Protein AF-A0ABD0NRH0-F1 (afdb_monomer)

Nearest PDB structures (foldseek):
  2fdw-assembly1_A  TM=9.483E-01  e=5.045E-05  Homo sapiens
  2pg5-assembly3_C  TM=9.634E-01  e=6.827E-05  Homo sapiens
  3t3q-assembly2_B  TM=9.480E-01  e=8.185E-05  Homo sapiens
  4ejh-assembly8_H  TM=9.462E-01  e=1.250E-04  Homo sapiens
  2pg6-assembly2_B  TM=9.420E-01  e=1.797E-04  Homo sapiens

Mean predicted aligned error: 3.39 Å

Radius of gyration: 18.38 Å; Cα contacts (8 Å, |Δi|>4): 39; chains: 1; bounding box: 43×24×51 Å

Secondary structure (DSSP, 8-state):
-TGGGHHHHHHHHHHHHHHHHHS--TTS--SHHHHHHHHHHHTTT-GGG---HHHHHHHHHHHHHHHHHHHHHHHHHHHHHHHH-TTT-

Sequence (89 aa):
TMFSNYKKIKDFLKGEISKHREDWDPLNPRDLIDNYLTEMEKKKSDPEAGFNMEGLVVSCLDVIEAGTETTATTLRWGLLFMIKYPEIQ

pLDDT: mean 95.61, std 4.28, range [67.94, 98.44]

InterPro domains:
  IPR001128 Cytochrome P450 [PF00067] (6-89)
  IPR002401 Cytochrome P450, E-class, group I [PR00463] (55-72)
  IPR002401 Cytochrome P450, E-class, group I [PR00463] (75-89)
  IPR036396 Cytochrome P450 superfamily [G3DSA:1.10.630.10] (1-89)
  IPR036396 Cytochrome P450 superfamily [SSF48264] (2-89)
  IPR050182 Cytochrome P450 family 2 [PTHR24300] (2-89)

Organism: Cirrhinus mrigala (NCBI:txid683832)

Solvent-accessible surface area (backbone atoms only — not comparable to full-atom values): 5292 Å² total; per-residue (Å²): 107,72,79,84,39,44,70,62,52,53,55,50,47,50,53,54,52,51,52,48,64,75,72,61,45,84,92,64,57,86,49,72,67,46,46,49,54,41,52,33,63,75,37,70,90,43,87,84,66,71,67,47,75,67,52,52,52,49,54,57,47,51,54,50,55,61,52,48,59,53,49,53,50,50,50,53,51,51,53,52,47,40,71,74,41,64,88,77,106

Foldseek 3Di:
DLVVCVVVLLVVLLVVLVVCVVPADLVDQDDPSNVLVNVCVVCVVPPPPPRDPVVSSVVVSCCCVVPPPVVVVVVVVVVVVCVVCVVVD

Structure (mmCIF, N/CA/C/O backbone):
data_AF-A0ABD0NRH0-F1
#
_entry.id   AF-A0ABD0NRH0-F1
#
loop_
_atom_site.group_PDB
_atom_site.id
_atom_site.type_symbol
_atom_site.label_atom_id
_atom_site.label_alt_id
_atom_site.label_comp_id
_atom_site.label_asym_id
_atom_site.label_entity_id
_atom_site.label_seq_id
_atom_site.pdbx_PDB_ins_code
_atom_site.Cartn_x
_atom_site.Cartn_y
_atom_site.Cartn_z
_atom_site.occupancy
_atom_site.B_iso_or_equiv
_atom_site.auth_seq_id
_atom_site.auth_comp_id
_atom_site.auth_asym_id
_atom_site.auth_atom_id
_atom_site.pdbx_PDB_model_num
ATOM 1 N N . THR A 1 1 ? -1.218 7.821 -17.267 1.00 76.88 1 THR A N 1
ATOM 2 C CA . THR A 1 1 ? -0.163 7.647 -16.245 1.00 76.88 1 THR A CA 1
ATOM 3 C C . THR A 1 1 ? -0.781 7.753 -14.862 1.00 76.88 1 THR A C 1
ATOM 5 O O . THR A 1 1 ? -1.909 8.243 -14.759 1.00 76.88 1 THR A O 1
ATOM 8 N N . MET A 1 2 ? -0.092 7.301 -13.816 1.00 87.69 2 MET A N 1
ATOM 9 C CA . MET A 1 2 ? -0.541 7.392 -12.418 1.00 87.69 2 MET A CA 1
ATOM 10 C C . MET A 1 2 ? -1.077 8.787 -12.057 1.00 87.69 2 MET A C 1
ATOM 12 O O . MET A 1 2 ? -2.255 8.934 -11.734 1.00 87.69 2 MET A O 1
ATOM 16 N N . PHE A 1 3 ? -0.273 9.835 -12.270 1.00 86.56 3 PHE A N 1
ATOM 17 C CA . PHE A 1 3 ? -0.637 11.225 -11.958 1.00 86.56 3 PHE A CA 1
ATOM 18 C C . PHE A 1 3 ? -1.910 11.710 -12.663 1.00 86.56 3 PHE A C 1
ATOM 20 O O . PHE A 1 3 ? -2.763 12.345 -12.051 1.00 86.56 3 PHE A O 1
ATOM 27 N N . SER A 1 4 ? -2.099 11.368 -13.943 1.00 92.62 4 SER A N 1
ATOM 28 C CA . SER A 1 4 ? -3.309 11.768 -14.684 1.00 92.62 4 SER A CA 1
ATOM 29 C C . SER A 1 4 ? -4.594 11.109 -14.160 1.00 92.62 4 SER A C 1
ATOM 31 O O . SER A 1 4 ? -5.688 11.607 -14.414 1.00 92.62 4 SER A O 1
ATOM 33 N N . ASN A 1 5 ? -4.476 9.991 -13.434 1.00 92.19 5 ASN A N 1
ATOM 34 C CA . ASN A 1 5 ? -5.610 9.224 -12.914 1.00 92.19 5 ASN A CA 1
ATOM 35 C C . ASN A 1 5 ? -5.778 9.337 -11.393 1.00 92.19 5 ASN A C 1
ATOM 37 O O . ASN A 1 5 ? -6.650 8.668 -10.842 1.00 92.19 5 ASN A O 1
ATOM 41 N N . TYR A 1 6 ? -5.014 10.204 -10.724 1.00 92.38 6 TYR A N 1
ATOM 42 C CA . TYR A 1 6 ? -4.944 10.288 -9.261 1.00 92.38 6 TYR A CA 1
ATOM 43 C C . TYR A 1 6 ? -6.314 10.351 -8.582 1.00 92.38 6 TYR A C 1
ATOM 45 O O . TYR A 1 6 ? -6.603 9.588 -7.665 1.00 92.38 6 TYR A O 1
ATOM 53 N N . LYS A 1 7 ? -7.208 11.210 -9.091 1.00 94.44 7 LYS A N 1
ATOM 54 C CA . LYS A 1 7 ? -8.573 11.342 -8.567 1.00 94.44 7 LYS A CA 1
ATOM 55 C C . LYS A 1 7 ? -9.354 10.026 -8.657 1.00 94.44 7 LYS A C 1
ATOM 57 O O . LYS A 1 7 ? -9.945 9.608 -7.672 1.00 94.44 7 LYS A O 1
ATOM 62 N N . LYS A 1 8 ? -9.316 9.358 -9.815 1.00 96.19 8 LYS A N 1
ATOM 63 C CA . LYS A 1 8 ? -10.029 8.089 -10.038 1.00 96.19 8 LYS A CA 1
ATOM 64 C C . LYS A 1 8 ? -9.500 6.982 -9.130 1.00 96.19 8 LYS A C 1
ATOM 66 O O . LYS A 1 8 ? -10.287 6.209 -8.602 1.00 96.19 8 LYS A O 1
ATOM 71 N N . ILE A 1 9 ? -8.182 6.928 -8.940 1.00 95.56 9 ILE A N 1
ATOM 72 C CA . ILE A 1 9 ? -7.539 5.953 -8.054 1.00 95.56 9 ILE A CA 1
ATOM 73 C C . ILE A 1 9 ? -7.927 6.234 -6.602 1.00 95.56 9 ILE A C 1
ATOM 75 O O . ILE A 1 9 ? -8.334 5.315 -5.903 1.00 95.56 9 ILE A O 1
ATOM 79 N N . LYS A 1 10 ? -7.894 7.498 -6.162 1.00 96.00 10 LYS A N 1
ATOM 80 C CA . LYS A 1 10 ? -8.328 7.882 -4.811 1.00 96.00 10 LYS A CA 1
ATOM 81 C C . LYS A 1 10 ? -9.797 7.520 -4.560 1.00 96.00 10 LYS A C 1
ATOM 83 O O . LYS A 1 10 ? -10.123 7.026 -3.485 1.00 96.00 10 LYS A O 1
ATOM 88 N N . AS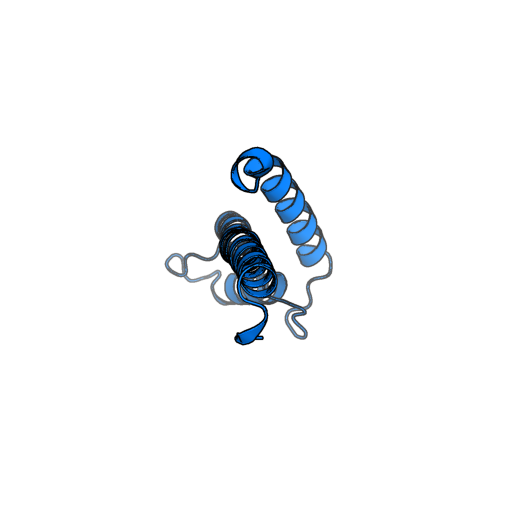P A 1 11 ? -10.675 7.743 -5.537 1.00 97.44 11 ASP A N 1
ATOM 89 C CA . ASP A 1 11 ? -12.099 7.395 -5.434 1.00 97.44 11 ASP A CA 1
ATOM 90 C C . ASP A 1 11 ? -12.312 5.871 -5.390 1.00 97.44 11 ASP A C 1
ATOM 92 O O . ASP A 1 11 ? -13.095 5.386 -4.575 1.00 97.44 11 ASP A O 1
ATOM 96 N N . PHE A 1 12 ? -11.563 5.111 -6.195 1.00 97.38 12 PHE A N 1
ATOM 97 C CA . PHE A 1 12 ? -11.545 3.648 -6.136 1.00 97.38 12 PHE A CA 1
ATOM 98 C C . PHE A 1 12 ? -11.077 3.139 -4.764 1.00 97.38 12 PHE A C 1
ATOM 100 O O . PHE A 1 12 ? -11.774 2.346 -4.136 1.00 97.38 12 PHE A O 1
ATOM 107 N N . LEU A 1 13 ? -9.950 3.654 -4.259 1.00 97.94 13 LEU A N 1
ATOM 108 C CA . LEU A 1 13 ? -9.399 3.289 -2.952 1.00 97.94 13 LEU A CA 1
ATOM 109 C C . LEU A 1 13 ? -10.386 3.551 -1.817 1.00 97.94 13 LEU A C 1
ATOM 111 O O . LEU A 1 13 ? -10.556 2.702 -0.950 1.00 97.94 13 LEU A O 1
ATOM 115 N N . LYS A 1 14 ? -11.077 4.697 -1.831 1.00 98.25 14 LYS A N 1
ATOM 116 C CA . LYS A 1 14 ? -12.133 4.982 -0.850 1.00 98.25 14 LYS A CA 1
ATOM 117 C C . LYS A 1 14 ? -13.236 3.926 -0.879 1.00 98.25 14 LYS A C 1
ATOM 119 O O . LYS A 1 14 ? -13.672 3.503 0.184 1.00 98.25 14 LYS A O 1
ATOM 124 N N . GLY A 1 15 ? -13.661 3.499 -2.069 1.00 98.31 15 GLY A N 1
ATOM 125 C CA . GLY A 1 15 ? -14.653 2.437 -2.227 1.00 98.31 15 GLY A CA 1
ATOM 126 C C . GLY A 1 15 ? -14.182 1.101 -1.650 1.00 98.31 15 GLY A C 1
ATOM 127 O O . GLY A 1 15 ? -14.925 0.459 -0.913 1.00 98.31 15 GLY A O 1
ATOM 128 N N . GLU A 1 16 ? -12.938 0.706 -1.925 1.00 98.12 16 GLU A N 1
ATOM 129 C CA . GLU A 1 16 ? -12.366 -0.526 -1.370 1.00 98.12 16 GLU A CA 1
ATOM 130 C C . GLU A 1 16 ? -12.209 -0.457 0.152 1.00 98.12 16 GLU A C 1
ATOM 132 O O . GLU A 1 16 ? -12.578 -1.400 0.847 1.00 98.12 16 GLU A O 1
ATOM 137 N N . ILE A 1 17 ? -11.757 0.678 0.691 1.00 98.44 17 ILE A N 1
ATOM 138 C CA . ILE A 1 17 ? -11.661 0.897 2.140 1.00 98.44 17 ILE A CA 1
ATOM 139 C C . ILE A 1 17 ? -13.046 0.844 2.802 1.00 98.44 17 ILE A C 1
ATOM 141 O O . ILE A 1 17 ? -13.182 0.295 3.894 1.00 98.44 17 ILE A O 1
ATOM 145 N N . SER A 1 18 ? -14.089 1.384 2.159 1.00 98.31 18 SER A N 1
ATOM 146 C CA . SER A 1 18 ? -15.462 1.270 2.663 1.00 98.31 18 SER A CA 1
ATOM 147 C C . SER A 1 18 ? -15.911 -0.185 2.767 1.00 98.31 18 SER A C 1
ATOM 149 O O . SER A 1 18 ? -16.424 -0.561 3.816 1.00 98.31 18 SER A O 1
ATOM 151 N N . LYS A 1 19 ? -15.649 -1.010 1.744 1.00 98.19 19 LYS A N 1
ATOM 152 C CA . LYS A 1 19 ? -15.957 -2.449 1.785 1.00 98.19 19 LYS A CA 1
ATOM 153 C C . LYS A 1 19 ? -15.218 -3.151 2.919 1.00 98.19 19 LYS A C 1
ATOM 155 O O . LYS A 1 19 ? -15.854 -3.849 3.694 1.00 98.19 19 LYS A O 1
ATOM 160 N N . HIS A 1 20 ? -13.914 -2.895 3.064 1.00 98.31 20 HIS A N 1
ATOM 161 C CA . HIS A 1 20 ? -13.116 -3.496 4.137 1.00 98.31 20 HIS A CA 1
ATOM 162 C C . HIS A 1 20 ? -13.655 -3.146 5.518 1.00 98.31 20 HIS A C 1
ATOM 164 O O . HIS A 1 20 ? -13.617 -3.971 6.417 1.00 98.31 20 HIS A O 1
ATOM 170 N N . ARG A 1 21 ? -14.180 -1.927 5.691 1.00 96.94 21 ARG A N 1
ATOM 171 C CA . ARG A 1 21 ? -14.779 -1.489 6.952 1.00 96.94 21 ARG A CA 1
ATOM 172 C C . ARG A 1 21 ? -16.113 -2.182 7.253 1.00 96.94 21 ARG A C 1
ATOM 174 O O . ARG A 1 21 ? -16.445 -2.326 8.426 1.00 96.94 21 ARG A O 1
ATOM 181 N N . GLU A 1 22 ? -16.885 -2.559 6.235 1.00 97.56 22 GLU A N 1
ATOM 182 C CA . GLU A 1 22 ? -18.188 -3.221 6.404 1.00 97.56 22 GLU A CA 1
ATOM 183 C C . GLU A 1 22 ? -18.053 -4.660 6.916 1.00 97.56 22 GLU A C 1
ATOM 185 O O . GLU A 1 22 ? -18.880 -5.097 7.714 1.00 97.56 22 GLU A O 1
ATOM 190 N N . ASP A 1 23 ? -17.010 -5.376 6.499 1.00 95.62 23 ASP A N 1
ATOM 191 C CA . ASP A 1 23 ? -16.751 -6.773 6.863 1.00 95.62 23 ASP A CA 1
ATOM 192 C C . ASP A 1 23 ? -15.473 -6.961 7.701 1.00 95.62 23 ASP A C 1
ATOM 194 O O . ASP A 1 23 ? -14.924 -8.061 7.777 1.00 95.62 23 ASP A O 1
ATOM 198 N N . TRP A 1 24 ? -15.006 -5.883 8.336 1.00 97.44 24 TRP A N 1
ATOM 199 C CA . TRP A 1 24 ? -13.764 -5.864 9.101 1.00 97.44 24 TRP A CA 1
ATOM 200 C C . TRP A 1 24 ? -13.800 -6.836 10.293 1.00 97.44 24 TRP A C 1
ATOM 202 O O . TRP A 1 24 ? -14.616 -6.685 11.206 1.00 97.44 24 TRP A O 1
ATOM 212 N N . ASP A 1 25 ? -12.858 -7.784 10.318 1.00 97.19 25 ASP A N 1
ATOM 213 C CA . ASP A 1 25 ? -12.589 -8.667 11.457 1.00 97.19 25 ASP A CA 1
ATOM 214 C C . ASP A 1 25 ? -11.203 -8.354 12.062 1.00 97.19 25 ASP A C 1
ATOM 216 O O . ASP A 1 25 ? -10.175 -8.735 11.490 1.00 97.19 25 ASP A O 1
ATOM 220 N N . PRO A 1 26 ? -11.136 -7.698 13.239 1.00 93.56 26 PRO A N 1
ATOM 221 C CA . PRO A 1 26 ? -9.870 -7.370 13.897 1.00 93.56 26 PRO A CA 1
ATOM 222 C C . PRO A 1 26 ? -9.033 -8.597 14.295 1.00 93.56 26 PRO A C 1
ATOM 224 O O . PRO A 1 26 ? -7.841 -8.457 14.571 1.00 93.56 26 PRO A O 1
ATOM 227 N N . LEU A 1 27 ? -9.643 -9.785 14.387 1.00 95.62 27 LEU A N 1
ATOM 228 C CA . LEU A 1 27 ? -8.954 -11.027 14.747 1.00 95.62 27 LEU A CA 1
ATOM 229 C C . LEU A 1 27 ? -8.325 -11.722 13.535 1.00 95.62 27 LEU A C 1
ATOM 231 O O . LEU A 1 27 ? -7.471 -12.591 13.717 1.00 95.62 27 LEU A O 1
ATOM 235 N N . ASN A 1 28 ? -8.722 -11.344 12.319 1.00 96.44 28 ASN A N 1
ATOM 236 C CA . ASN A 1 28 ? -8.271 -11.973 11.084 1.00 96.44 28 ASN A CA 1
ATOM 237 C C . ASN A 1 28 ? -8.074 -10.937 9.955 1.00 96.44 28 ASN A C 1
ATOM 239 O O . ASN A 1 28 ? -8.828 -10.936 8.978 1.00 96.44 28 ASN A O 1
ATOM 243 N N . PRO A 1 29 ? -7.076 -10.039 10.073 1.00 96.19 29 PRO A N 1
ATOM 244 C CA . PRO A 1 29 ? -6.846 -8.999 9.078 1.00 96.19 29 PRO A CA 1
ATOM 245 C C . PRO A 1 29 ? -6.347 -9.595 7.756 1.00 96.19 29 PRO A C 1
ATOM 247 O O . PRO A 1 29 ? -5.390 -10.371 7.732 1.00 96.19 29 PRO A O 1
ATOM 250 N N . ARG A 1 30 ? -6.969 -9.200 6.642 1.00 97.94 30 ARG A N 1
ATOM 251 C CA . ARG A 1 30 ? -6.676 -9.744 5.306 1.00 97.94 30 ARG A CA 1
ATOM 252 C C . ARG A 1 30 ? -5.454 -9.099 4.663 1.00 97.94 30 ARG A C 1
ATOM 254 O O . ARG A 1 30 ? -4.661 -9.783 4.019 1.00 97.94 30 ARG A O 1
ATOM 261 N N . ASP A 1 31 ? -5.311 -7.785 4.819 1.00 97.81 31 ASP A N 1
ATOM 262 C CA . ASP A 1 31 ? -4.289 -6.996 4.134 1.00 97.81 31 ASP A CA 1
ATOM 263 C C . ASP A 1 31 ? -3.940 -5.687 4.869 1.00 97.81 31 ASP A C 1
ATOM 265 O O . ASP A 1 31 ? -4.249 -5.500 6.050 1.00 97.81 31 ASP A O 1
ATOM 269 N N . LEU A 1 32 ? -3.231 -4.788 4.179 1.00 97.50 32 LEU A N 1
ATOM 270 C CA . LEU A 1 32 ? -2.818 -3.486 4.699 1.00 97.50 32 LEU A CA 1
ATOM 271 C C . LEU A 1 32 ? -3.997 -2.660 5.238 1.00 97.50 32 LEU A C 1
ATOM 273 O O . LEU A 1 32 ? -3.836 -2.003 6.265 1.00 97.50 32 LEU A O 1
ATOM 277 N N . ILE A 1 33 ? -5.155 -2.685 4.570 1.00 98.31 33 ILE A N 1
ATOM 278 C CA . ILE A 1 33 ? -6.321 -1.885 4.952 1.00 98.31 33 ILE A CA 1
ATOM 279 C C . ILE A 1 33 ? -6.841 -2.363 6.307 1.00 98.31 33 ILE A C 1
ATOM 281 O O . ILE A 1 33 ? -6.945 -1.562 7.235 1.00 98.31 33 ILE A O 1
ATOM 285 N N . ASP A 1 34 ? -7.077 -3.666 6.463 1.00 98.38 34 ASP A N 1
ATOM 286 C CA . ASP A 1 34 ? -7.563 -4.233 7.728 1.00 98.38 34 ASP A CA 1
ATOM 287 C C . ASP A 1 34 ? -6.569 -4.041 8.882 1.00 98.38 34 ASP A C 1
ATOM 289 O O . ASP A 1 34 ? -6.967 -3.761 10.018 1.00 98.38 34 ASP A O 1
ATOM 293 N N . ASN A 1 35 ? -5.266 -4.168 8.606 1.00 98.00 35 ASN A N 1
ATOM 294 C CA . ASN A 1 35 ? -4.229 -3.928 9.610 1.00 98.00 35 ASN A CA 1
ATOM 295 C C . ASN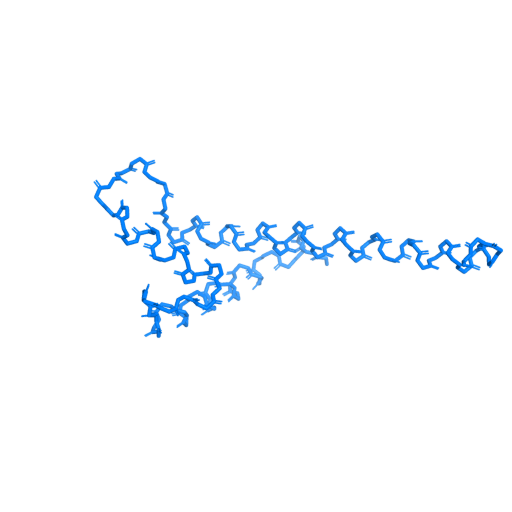 A 1 35 ? -4.204 -2.457 10.047 1.00 98.00 35 ASN A C 1
ATOM 297 O O . ASN A 1 35 ? -4.107 -2.176 11.241 1.00 98.00 35 ASN A O 1
ATOM 301 N N . TYR A 1 36 ? -4.356 -1.516 9.113 1.00 98.00 36 TYR A N 1
ATOM 302 C CA . TYR A 1 36 ? -4.434 -0.094 9.443 1.00 98.00 36 TYR A CA 1
ATOM 303 C C . TYR A 1 36 ? -5.687 0.220 10.267 1.00 98.00 36 TYR A C 1
ATOM 305 O O . TYR A 1 36 ? -5.593 0.931 11.266 1.00 98.00 36 TYR A O 1
ATOM 313 N N . LEU A 1 37 ? -6.851 -0.326 9.892 1.00 98.00 37 LEU A N 1
ATOM 314 C CA . LEU A 1 37 ? -8.092 -0.182 10.666 1.00 98.00 37 LEU A CA 1
ATOM 315 C C . LEU A 1 37 ? -7.924 -0.722 12.095 1.00 98.00 37 LEU A C 1
ATOM 317 O O . LEU A 1 37 ? -8.353 -0.086 13.057 1.00 98.00 37 LEU A O 1
ATOM 321 N N . THR A 1 38 ? -7.223 -1.848 12.237 1.00 97.38 38 THR A N 1
ATOM 322 C CA . THR A 1 38 ? -6.896 -2.452 13.533 1.00 97.38 38 THR A CA 1
ATOM 323 C C . THR A 1 38 ? -6.000 -1.570 14.388 1.00 97.38 38 THR A C 1
ATOM 325 O O . THR A 1 38 ? -6.293 -1.367 15.567 1.00 97.38 38 THR A O 1
ATOM 328 N N . GLU A 1 39 ? -4.934 -1.009 13.823 1.00 96.69 39 GLU A N 1
ATOM 329 C CA . GLU A 1 39 ? -4.075 -0.085 14.565 1.00 96.69 39 GLU A CA 1
ATOM 330 C C . GLU A 1 39 ? -4.798 1.221 14.910 1.00 96.69 39 GLU A C 1
ATOM 332 O O . GLU A 1 39 ? -4.680 1.705 16.036 1.00 96.69 39 GLU A O 1
ATOM 337 N N . MET A 1 40 ? -5.630 1.738 14.003 1.00 96.19 40 MET A N 1
ATOM 338 C CA . MET A 1 40 ? -6.461 2.915 14.253 1.00 96.19 40 MET A CA 1
ATOM 339 C C . MET A 1 40 ? -7.415 2.701 15.439 1.00 96.19 40 MET A C 1
ATOM 341 O O . MET A 1 40 ? -7.513 3.566 16.308 1.00 96.19 40 MET A O 1
ATOM 345 N N . GLU A 1 41 ? -8.071 1.540 15.533 1.00 95.88 41 GLU A N 1
ATOM 346 C CA . GLU A 1 41 ? -8.954 1.218 16.662 1.00 95.88 41 GLU A CA 1
ATOM 347 C C . GLU A 1 41 ? -8.173 1.036 17.974 1.00 95.88 41 GLU A C 1
ATOM 349 O O . GLU A 1 41 ? -8.571 1.570 19.012 1.00 95.88 41 GLU A O 1
ATOM 354 N N . LYS A 1 42 ? -7.027 0.339 17.944 1.00 95.94 42 LYS A N 1
ATOM 355 C CA . LYS A 1 42 ? -6.158 0.167 19.126 1.00 95.94 42 LYS A CA 1
ATOM 356 C C . LYS A 1 42 ? -5.642 1.498 19.671 1.00 95.94 42 LYS A C 1
ATOM 358 O O . LYS A 1 42 ? -5.444 1.629 20.878 1.00 95.94 42 LYS A O 1
ATOM 363 N N . LYS A 1 43 ? -5.394 2.468 18.791 1.00 95.94 43 LYS A N 1
ATOM 364 C CA . LYS A 1 43 ? -4.794 3.766 19.121 1.00 95.94 43 LYS A CA 1
ATOM 365 C C . LYS A 1 43 ? -5.806 4.902 19.245 1.00 95.94 43 LYS A C 1
ATOM 367 O O . LYS A 1 43 ? -5.400 6.039 19.445 1.00 95.94 43 LYS A O 1
ATOM 372 N N . LYS A 1 44 ? -7.113 4.625 19.220 1.00 94.12 44 LYS A N 1
ATOM 373 C CA . LYS A 1 44 ? -8.169 5.656 19.250 1.00 94.12 44 LYS A CA 1
ATOM 374 C C . LYS A 1 44 ? -8.116 6.628 20.438 1.00 94.12 44 LYS A C 1
ATOM 376 O O . LYS A 1 44 ? -8.683 7.712 20.360 1.00 94.12 44 LYS A O 1
ATOM 381 N N . SER A 1 45 ? -7.497 6.232 21.553 1.00 95.25 45 SER A N 1
ATOM 382 C CA . SER A 1 45 ? -7.331 7.071 22.748 1.00 95.25 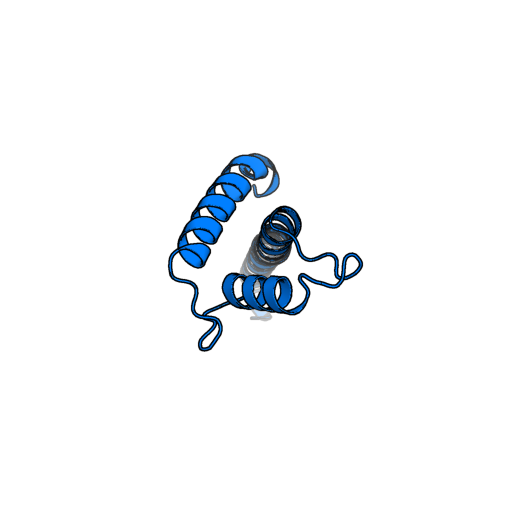45 SER A CA 1
ATOM 383 C C . SER A 1 45 ? -6.064 7.929 22.731 1.00 95.25 45 SER A C 1
ATOM 385 O O . SER A 1 45 ? -5.872 8.729 23.642 1.00 95.25 45 SER A O 1
ATOM 387 N N . ASP A 1 46 ? -5.186 7.730 21.750 1.00 96.06 46 ASP A N 1
ATOM 388 C CA . ASP A 1 46 ? -3.922 8.440 21.593 1.00 96.06 46 ASP A CA 1
ATOM 389 C C . ASP A 1 46 ? -4.039 9.440 20.427 1.00 96.06 46 ASP A C 1
ATOM 391 O O . ASP A 1 46 ? -3.946 9.041 19.262 1.00 96.06 46 ASP A O 1
ATOM 395 N N . PRO A 1 47 ? -4.271 10.736 20.706 1.00 88.81 47 PRO A N 1
ATOM 396 C CA . PRO A 1 47 ? -4.430 11.746 19.661 1.00 88.81 47 PRO A CA 1
ATOM 397 C C . PRO A 1 47 ? -3.154 11.964 18.830 1.00 88.81 47 PRO A C 1
ATOM 399 O O . PRO A 1 47 ? -3.250 12.448 17.705 1.00 88.81 47 PRO A O 1
ATOM 402 N N . GLU A 1 48 ? -1.984 11.561 19.336 1.00 95.19 48 GLU A N 1
ATOM 403 C CA . GLU A 1 48 ? -0.696 11.708 18.649 1.00 95.19 48 GLU A CA 1
ATOM 404 C C . GLU A 1 48 ? -0.360 10.505 17.753 1.00 95.19 48 GLU A C 1
ATOM 406 O O . GLU A 1 48 ? 0.618 10.533 17.007 1.00 95.19 48 GLU A O 1
ATOM 411 N N . ALA A 1 49 ? -1.174 9.443 17.774 1.00 93.81 49 ALA A N 1
ATOM 412 C CA . ALA A 1 49 ? -0.911 8.234 16.996 1.00 93.81 49 ALA A CA 1
ATOM 413 C C .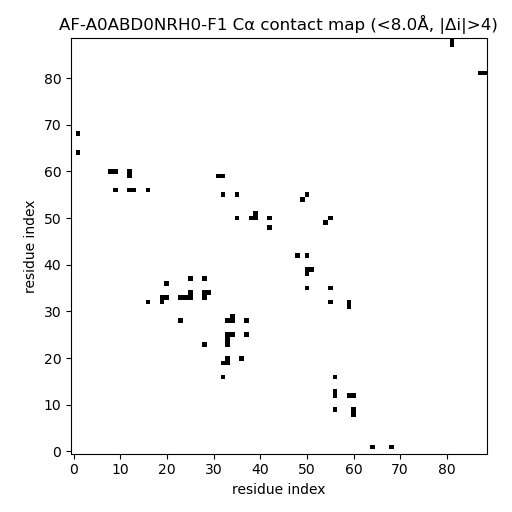 ALA A 1 49 ? -1.049 8.437 15.475 1.00 93.81 49 ALA A C 1
ATOM 415 O O . ALA A 1 49 ? -0.537 7.633 14.700 1.00 93.81 49 ALA A O 1
ATOM 416 N N . GLY A 1 50 ? -1.751 9.486 15.034 1.00 94.00 50 GLY A N 1
ATOM 417 C CA . GLY A 1 50 ? -1.805 9.904 13.628 1.00 94.00 50 GLY A CA 1
ATOM 418 C C . GLY A 1 50 ? -2.634 9.021 12.682 1.00 94.00 50 GLY A C 1
ATOM 419 O O . GLY A 1 50 ? -2.785 9.374 11.512 1.00 94.00 50 GLY A O 1
ATOM 420 N N . PHE A 1 51 ? -3.214 7.912 13.153 1.00 96.00 51 PHE A N 1
ATOM 421 C CA . PHE A 1 51 ? -4.058 7.036 12.334 1.00 96.00 51 PHE A CA 1
ATOM 422 C C . PHE A 1 51 ? -5.436 7.652 12.091 1.00 96.00 51 PHE A C 1
ATOM 424 O O . PHE A 1 51 ? -6.188 7.929 13.024 1.00 96.00 51 PHE A O 1
ATOM 431 N N . ASN A 1 52 ? -5.788 7.847 10.822 1.00 95.62 52 ASN A N 1
ATOM 432 C CA . ASN A 1 52 ? -7.111 8.314 10.420 1.00 95.62 52 ASN A CA 1
ATOM 433 C C . ASN A 1 52 ? -7.458 7.840 8.999 1.00 95.62 52 ASN A C 1
ATOM 435 O O . ASN A 1 52 ? -6.603 7.364 8.252 1.00 95.62 52 ASN A O 1
ATOM 439 N N . MET A 1 53 ? -8.727 7.988 8.611 1.00 96.31 53 MET A N 1
ATOM 440 C CA . MET A 1 53 ? -9.224 7.499 7.319 1.00 96.31 53 MET A CA 1
ATOM 441 C C . MET A 1 53 ? -8.569 8.172 6.107 1.00 96.31 53 MET A C 1
ATOM 443 O O . MET A 1 53 ? -8.404 7.529 5.073 1.00 96.31 53 MET A O 1
ATOM 447 N N . GLU A 1 54 ? -8.212 9.455 6.199 1.00 95.94 54 GLU A N 1
ATOM 448 C CA . GLU A 1 54 ? -7.510 10.128 5.103 1.00 95.94 54 GLU A CA 1
ATOM 449 C C . GLU A 1 54 ? -6.073 9.615 4.977 1.00 95.94 54 GLU A C 1
ATOM 451 O O . GLU A 1 54 ? -5.633 9.319 3.866 1.00 95.94 54 GLU A O 1
ATOM 456 N N . GLY A 1 55 ? -5.395 9.426 6.111 1.00 97.31 55 GLY A N 1
ATOM 457 C CA . GLY A 1 55 ? -4.077 8.806 6.191 1.00 97.31 55 GLY A CA 1
ATOM 458 C C . GLY A 1 55 ? -4.058 7.423 5.548 1.00 97.31 55 GLY A C 1
ATOM 459 O O . GLY A 1 55 ? -3.191 7.159 4.724 1.00 97.31 55 GLY A O 1
ATOM 460 N N . LEU A 1 56 ? -5.063 6.587 5.823 1.00 98.06 56 LEU A N 1
ATOM 461 C CA . LEU A 1 56 ? -5.219 5.278 5.184 1.00 98.06 56 LEU A CA 1
ATO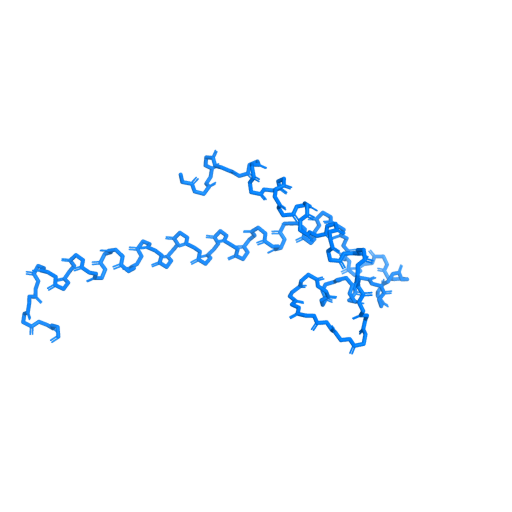M 462 C C . LEU A 1 56 ? -5.331 5.382 3.654 1.00 98.06 56 LEU A C 1
ATOM 464 O O . LEU A 1 56 ? -4.606 4.700 2.932 1.00 98.06 56 LEU A O 1
ATOM 468 N N . VAL A 1 57 ? -6.193 6.268 3.142 1.00 97.94 57 VAL A N 1
ATOM 469 C CA . VAL A 1 57 ? -6.337 6.474 1.689 1.00 97.94 57 VAL A CA 1
ATOM 470 C C . VAL A 1 57 ? -5.007 6.893 1.055 1.00 97.94 57 VAL A C 1
ATOM 472 O O . VAL A 1 57 ? -4.662 6.392 -0.015 1.00 97.94 57 VAL A O 1
ATOM 475 N N . VAL A 1 58 ? -4.266 7.799 1.701 1.00 96.38 58 VAL A N 1
ATOM 476 C CA . VAL A 1 58 ? -2.956 8.262 1.217 1.00 96.38 58 VAL A CA 1
ATOM 477 C C . VAL A 1 58 ? -1.917 7.144 1.287 1.00 96.38 58 VAL A C 1
ATOM 479 O O . VAL A 1 58 ? -1.237 6.909 0.299 1.00 96.38 58 VAL A O 1
ATOM 482 N N . SER A 1 59 ? -1.851 6.377 2.377 1.00 97.75 59 SER A N 1
ATOM 483 C CA . SER A 1 59 ? -0.919 5.247 2.499 1.00 97.75 59 SER A CA 1
ATOM 484 C C . SER A 1 59 ? -1.144 4.184 1.419 1.00 97.75 59 SER A C 1
ATOM 486 O O . SER A 1 59 ? -0.185 3.695 0.824 1.00 97.75 59 SER A O 1
ATOM 488 N N . CYS A 1 60 ? -2.400 3.841 1.113 1.00 97.75 60 CYS A N 1
ATOM 489 C CA . CYS A 1 60 ? -2.704 2.926 0.010 1.00 97.75 60 CYS A CA 1
ATOM 490 C C . CYS A 1 60 ? -2.276 3.498 -1.349 1.00 97.75 60 CYS A C 1
ATOM 492 O O . CYS A 1 60 ? -1.773 2.765 -2.202 1.00 97.75 60 CYS A O 1
ATOM 494 N N . LEU A 1 61 ? -2.478 4.801 -1.553 1.00 96.06 61 LEU A N 1
ATOM 495 C CA . LEU A 1 61 ? -2.093 5.484 -2.782 1.00 96.06 61 LEU A CA 1
ATOM 496 C C . LEU A 1 61 ? -0.573 5.500 -2.968 1.00 96.06 61 LEU A C 1
ATOM 498 O O . LEU A 1 61 ? -0.112 5.139 -4.048 1.00 96.06 61 LEU A O 1
ATOM 502 N N . ASP A 1 62 ? 0.180 5.815 -1.914 1.00 95.69 62 ASP A N 1
ATOM 503 C CA . ASP A 1 62 ? 1.645 5.835 -1.916 1.00 95.69 62 ASP A CA 1
ATOM 504 C C . ASP A 1 62 ? 2.223 4.473 -2.317 1.00 95.69 62 ASP A C 1
ATOM 506 O O . ASP A 1 62 ? 3.106 4.397 -3.172 1.00 95.69 62 ASP A O 1
ATOM 510 N N . VAL A 1 63 ? 1.696 3.377 -1.756 1.00 96.56 63 VAL A N 1
ATOM 511 C CA . VAL A 1 63 ? 2.145 2.014 -2.091 1.00 96.56 63 VAL A CA 1
ATOM 512 C C . VAL A 1 63 ? 1.904 1.696 -3.570 1.00 96.56 63 VAL A C 1
ATOM 514 O O . VAL A 1 63 ? 2.795 1.177 -4.248 1.00 96.56 63 VAL A O 1
ATOM 517 N N . ILE A 1 64 ? 0.717 2.020 -4.094 1.00 94.12 64 ILE A N 1
ATOM 518 C CA . ILE A 1 64 ? 0.365 1.762 -5.499 1.00 94.12 64 ILE A CA 1
ATOM 519 C C . ILE A 1 64 ? 1.223 2.605 -6.440 1.00 94.12 64 ILE A C 1
ATOM 521 O O . ILE A 1 64 ? 1.743 2.088 -7.433 1.00 94.12 64 ILE A O 1
ATOM 525 N N . GLU A 1 65 ? 1.366 3.893 -6.143 1.00 93.00 65 GLU A N 1
ATOM 526 C CA . GLU A 1 65 ? 2.138 4.834 -6.944 1.00 93.00 65 GLU A CA 1
ATOM 527 C C . GLU A 1 65 ? 3.615 4.438 -6.993 1.00 93.00 65 GLU A C 1
ATOM 529 O O . GLU A 1 65 ? 4.170 4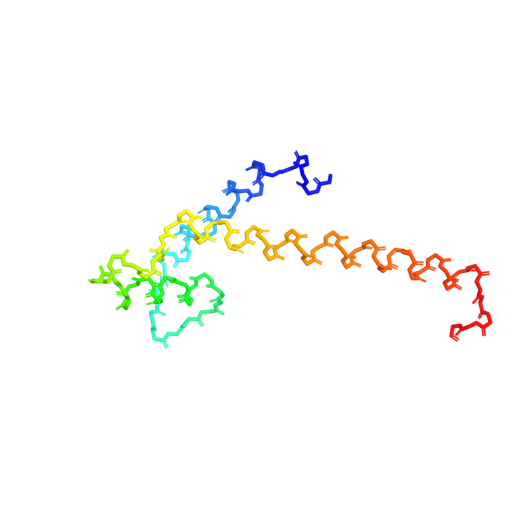.266 -8.084 1.00 93.00 65 GLU A O 1
ATOM 534 N N . ALA A 1 66 ? 4.223 4.215 -5.825 1.00 94.31 66 ALA A N 1
ATOM 535 C CA . ALA A 1 66 ? 5.627 3.852 -5.714 1.00 94.31 66 ALA A CA 1
ATOM 536 C C . ALA A 1 66 ? 5.924 2.501 -6.372 1.00 94.31 66 ALA A C 1
ATOM 538 O O . ALA A 1 66 ? 6.949 2.370 -7.036 1.00 94.31 66 ALA A O 1
ATOM 539 N N . GLY A 1 67 ? 5.044 1.505 -6.224 1.00 93.94 67 GLY A N 1
ATOM 540 C CA . GLY A 1 67 ? 5.280 0.152 -6.731 1.00 93.94 67 GLY A CA 1
ATOM 541 C C . GLY A 1 67 ? 5.003 -0.024 -8.224 1.00 93.94 67 GLY A C 1
ATOM 542 O O . GLY A 1 67 ? 5.733 -0.747 -8.905 1.00 93.94 67 GLY A O 1
ATOM 543 N N . THR A 1 68 ? 3.965 0.626 -8.756 1.00 92.56 68 THR A N 1
ATOM 544 C CA . THR A 1 68 ? 3.463 0.317 -10.105 1.00 92.56 68 THR A CA 1
ATOM 545 C C . THR A 1 68 ? 4.302 0.971 -11.197 1.00 92.56 68 THR A C 1
ATOM 547 O O . THR A 1 68 ? 4.831 0.281 -12.069 1.00 92.56 68 THR A O 1
ATOM 550 N N . GLU A 1 69 ? 4.440 2.300 -11.173 1.00 90.94 69 GLU A N 1
ATOM 551 C CA . GLU A 1 69 ? 5.095 3.033 -12.268 1.00 90.94 69 GLU A CA 1
ATOM 552 C C . GLU A 1 69 ? 6.601 2.744 -12.321 1.00 90.94 69 GLU A C 1
ATOM 554 O O . GLU A 1 69 ? 7.158 2.565 -13.408 1.00 90.94 69 GLU A O 1
ATOM 559 N N . THR A 1 70 ? 7.263 2.641 -11.164 1.00 94.69 70 THR A N 1
ATOM 560 C CA . THR A 1 70 ? 8.712 2.391 -11.085 1.00 94.69 70 THR A CA 1
ATOM 561 C C . THR A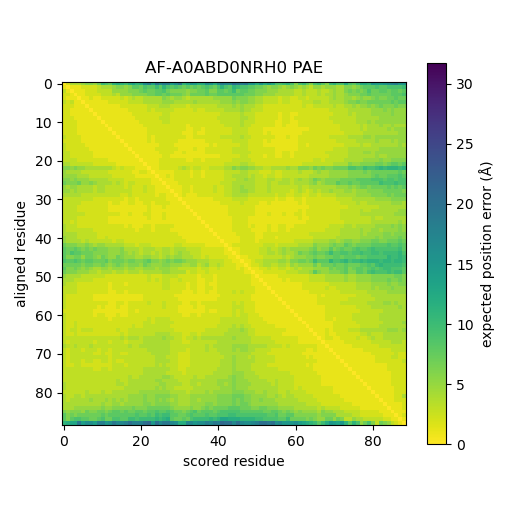 1 70 ? 9.067 0.994 -11.596 1.00 94.69 70 THR A C 1
ATOM 563 O O . THR A 1 70 ? 9.942 0.857 -12.457 1.00 94.69 70 THR A O 1
ATOM 566 N N . THR A 1 71 ? 8.346 -0.038 -11.145 1.00 97.19 71 THR A N 1
ATOM 567 C CA . THR A 1 71 ? 8.579 -1.430 -11.548 1.00 97.19 71 THR A CA 1
ATOM 568 C C . THR A 1 71 ? 8.243 -1.625 -13.020 1.00 97.19 71 THR A C 1
ATOM 570 O O . THR A 1 71 ? 9.054 -2.180 -13.761 1.00 97.19 71 THR A O 1
ATOM 573 N N . ALA A 1 72 ? 7.098 -1.111 -13.487 1.00 95.81 72 ALA A N 1
ATOM 574 C CA . ALA A 1 72 ? 6.714 -1.209 -14.894 1.00 95.81 72 ALA A CA 1
ATOM 575 C C . ALA A 1 72 ? 7.729 -0.512 -15.811 1.00 95.81 72 ALA A C 1
ATOM 577 O O . ALA A 1 72 ? 8.117 -1.063 -16.843 1.00 95.81 72 ALA A O 1
ATOM 578 N N . THR A 1 73 ? 8.206 0.674 -15.420 1.00 96.06 73 THR A N 1
ATOM 579 C CA . THR A 1 73 ? 9.235 1.406 -16.170 1.00 96.06 73 THR A CA 1
ATOM 580 C C . THR A 1 73 ? 10.549 0.632 -16.197 1.00 96.06 73 THR A C 1
ATOM 582 O O . THR A 1 73 ? 11.142 0.472 -17.264 1.00 96.06 73 THR A O 1
ATOM 585 N N . THR A 1 74 ? 10.977 0.098 -15.053 1.00 98.06 74 THR A N 1
ATOM 586 C CA . THR A 1 74 ? 12.212 -0.689 -14.942 1.00 98.06 74 THR A CA 1
ATOM 587 C C . THR A 1 74 ? 12.155 -1.933 -15.817 1.00 98.06 74 THR A C 1
ATOM 589 O O . THR A 1 74 ? 13.065 -2.164 -16.606 1.00 98.06 74 THR A O 1
ATOM 592 N N . LEU A 1 75 ? 11.063 -2.697 -15.750 1.00 98.38 75 LEU A N 1
ATOM 593 C CA . LEU A 1 75 ? 10.877 -3.890 -16.574 1.00 98.38 75 LEU A CA 1
ATOM 594 C C . LEU A 1 75 ? 10.834 -3.547 -18.062 1.00 98.38 75 LEU A C 1
ATOM 596 O O . LEU A 1 75 ? 11.447 -4.242 -18.870 1.00 98.38 75 LEU A O 1
ATOM 600 N N . ARG A 1 76 ? 10.167 -2.450 -18.437 1.00 98.12 76 ARG A N 1
ATOM 601 C CA . ARG A 1 76 ? 10.120 -1.992 -19.829 1.00 98.12 76 ARG A CA 1
ATOM 602 C C . ARG A 1 76 ? 11.516 -1.694 -20.375 1.00 98.12 76 ARG A C 1
ATOM 604 O O . ARG A 1 76 ? 11.826 -2.106 -21.491 1.00 98.12 76 ARG A O 1
ATOM 611 N N . TRP A 1 77 ? 12.353 -1.005 -19.601 1.00 98.31 77 TRP A N 1
ATOM 612 C CA . TRP A 1 77 ? 13.746 -0.752 -19.975 1.00 98.31 77 TRP A CA 1
ATOM 613 C C . TRP A 1 77 ? 14.592 -2.023 -19.960 1.00 98.31 77 TRP A C 1
ATOM 615 O O . TRP A 1 77 ? 15.361 -2.237 -20.892 1.00 98.31 77 TRP A O 1
ATOM 625 N N . GLY A 1 78 ? 14.415 -2.888 -18.960 1.00 97.94 78 GLY A N 1
ATOM 626 C CA . GLY A 1 78 ? 15.101 -4.176 -18.876 1.00 97.94 78 GLY A CA 1
ATOM 627 C C . GLY A 1 78 ? 14.859 -5.035 -20.118 1.00 97.94 78 GLY A C 1
ATOM 628 O O . GLY A 1 78 ? 15.810 -5.492 -20.743 1.00 97.94 78 GLY A O 1
ATOM 629 N N . LEU A 1 79 ? 13.599 -5.173 -20.543 1.00 98.25 79 LEU A N 1
ATOM 630 C CA . LEU A 1 79 ? 13.222 -5.887 -21.769 1.00 98.25 79 LEU A CA 1
ATOM 631 C C . LEU A 1 79 ? 13.791 -5.233 -23.030 1.00 98.25 79 LEU A C 1
ATOM 633 O O . LEU A 1 79 ? 14.307 -5.929 -23.901 1.00 98.25 79 LEU A O 1
ATOM 637 N N . LEU A 1 80 ? 13.747 -3.902 -23.127 1.00 98.38 80 LEU A N 1
ATOM 638 C CA . LEU A 1 80 ? 14.344 -3.188 -24.256 1.00 98.38 80 LEU A CA 1
ATOM 639 C C . LEU A 1 80 ? 15.856 -3.443 -24.356 1.00 98.38 80 LEU A C 1
ATOM 641 O O . LEU A 1 80 ? 16.373 -3.639 -25.456 1.00 98.38 80 LEU A O 1
ATOM 645 N N . PHE A 1 81 ? 16.562 -3.454 -23.225 1.00 98.00 81 PHE A N 1
ATOM 646 C CA . PHE A 1 81 ? 17.992 -3.742 -23.206 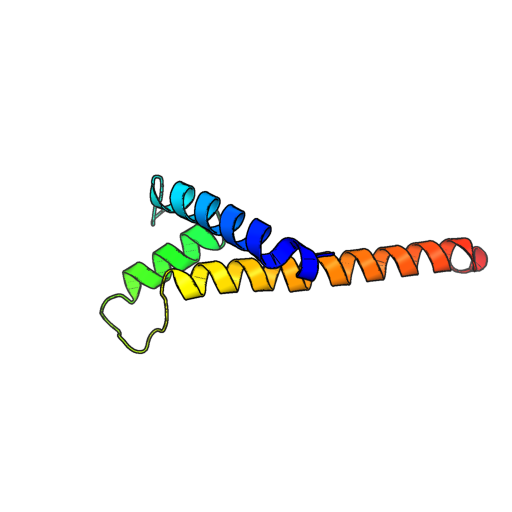1.00 98.00 81 PHE A CA 1
ATOM 647 C C . PHE A 1 81 ? 18.300 -5.200 -23.536 1.00 98.00 81 PHE A C 1
ATOM 649 O O . PHE A 1 81 ? 19.223 -5.424 -24.312 1.00 98.00 81 PHE A O 1
ATOM 656 N N . MET A 1 82 ? 17.502 -6.162 -23.063 1.00 98.19 82 MET A N 1
ATOM 657 C CA . MET A 1 82 ? 17.643 -7.571 -23.460 1.00 98.19 82 MET A CA 1
ATOM 658 C C . MET A 1 82 ? 17.481 -7.763 -24.977 1.00 98.19 82 MET A C 1
ATOM 660 O O . MET A 1 82 ? 18.257 -8.486 -25.591 1.00 98.19 82 MET A O 1
ATOM 664 N N . ILE A 1 83 ? 16.539 -7.056 -25.616 1.00 97.75 83 ILE A N 1
ATOM 665 C CA . ILE A 1 83 ? 16.370 -7.096 -27.083 1.00 97.75 83 ILE A CA 1
ATOM 666 C C . ILE A 1 83 ? 17.577 -6.478 -27.806 1.00 97.75 83 ILE A C 1
ATOM 668 O O . ILE A 1 83 ? 17.979 -6.954 -28.867 1.00 97.75 83 ILE A O 1
ATOM 672 N N . LYS A 1 84 ? 18.134 -5.388 -27.267 1.00 97.75 84 LYS A N 1
ATOM 673 C CA . LYS A 1 84 ? 19.239 -4.650 -27.895 1.00 97.75 84 LYS A CA 1
ATOM 674 C C . LYS A 1 84 ? 20.593 -5.352 -27.743 1.00 97.75 84 LYS A C 1
ATOM 676 O O . LYS A 1 84 ? 21.427 -5.211 -28.634 1.00 97.75 84 LYS A O 1
ATOM 681 N N . TYR A 1 85 ? 20.797 -6.056 -26.634 1.00 97.56 85 TYR A N 1
ATOM 682 C CA . TYR A 1 85 ? 22.047 -6.721 -26.257 1.00 97.56 85 TYR A CA 1
ATOM 683 C C . TYR A 1 85 ? 21.791 -8.216 -25.998 1.00 97.56 85 TYR A C 1
ATOM 685 O O . TYR A 1 85 ? 21.850 -8.663 -24.848 1.00 97.56 85 TYR A O 1
ATOM 693 N N . PRO A 1 86 ? 21.450 -8.993 -27.043 1.00 96.19 86 PRO A N 1
ATOM 694 C CA . PRO A 1 86 ? 21.055 -10.396 -26.903 1.00 96.19 86 PRO A CA 1
ATOM 695 C C . PRO A 1 86 ? 22.152 -11.293 -26.309 1.00 96.19 86 PRO A C 1
ATOM 697 O O . PRO A 1 86 ? 21.853 -12.372 -25.812 1.00 96.19 86 PRO A O 1
ATOM 700 N N . GLU A 1 87 ? 23.414 -10.868 -26.346 1.00 97.44 87 GLU A N 1
ATOM 701 C CA . GLU A 1 87 ? 24.559 -11.570 -25.765 1.00 97.44 87 GLU A CA 1
ATOM 702 C C . GLU A 1 87 ? 24.630 -11.528 -24.228 1.00 97.44 87 GLU A C 1
ATOM 704 O O . GLU A 1 87 ? 25.395 -12.292 -23.645 1.00 97.44 87 GLU A O 1
ATOM 709 N N . ILE A 1 88 ? 23.880 -10.630 -23.577 1.00 93.94 88 ILE A N 1
ATOM 710 C CA . ILE A 1 88 ? 23.883 -10.448 -22.112 1.00 93.94 88 ILE A CA 1
ATOM 711 C C . ILE A 1 88 ? 22.816 -11.314 -21.418 1.00 93.94 88 ILE A C 1
ATOM 713 O O . ILE A 1 88 ? 22.948 -11.582 -20.223 1.00 93.94 88 ILE A O 1
ATOM 717 N N . GLN A 1 89 ? 21.757 -11.696 -22.142 1.00 67.94 89 GLN A N 1
ATOM 718 C CA . GLN A 1 89 ? 20.554 -12.338 -21.596 1.00 67.94 89 GLN A CA 1
ATOM 719 C C . GLN A 1 89 ? 20.815 -13.715 -20.969 1.00 67.94 89 GLN A C 1
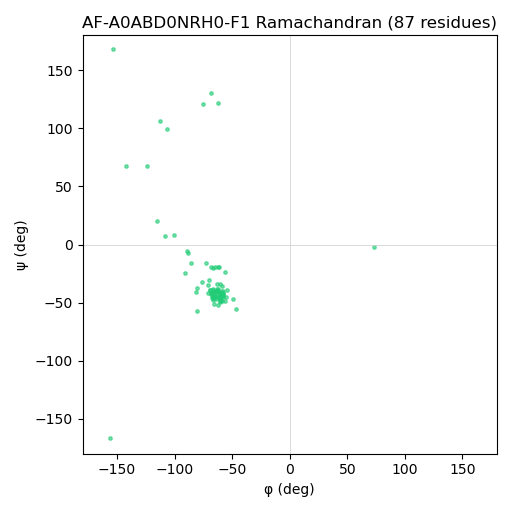ATOM 721 O O . GLN A 1 89 ? 21.552 -14.523 -21.575 1.00 67.94 89 GLN A O 1
#